Protein AF-A0A0Q4TXM5-F1 (afdb_monomer_lite)

pLDDT: mean 85.29, std 10.6, range [45.84, 94.69]

Structure (mmCIF, N/CA/C/O backbone):
data_AF-A0A0Q4TXM5-F1
#
_entry.id   AF-A0A0Q4TXM5-F1
#
loop_
_atom_site.group_PDB
_atom_site.id
_atom_site.type_symbol
_atom_site.label_atom_id
_atom_site.label_alt_id
_atom_site.label_comp_id
_atom_site.label_asym_id
_atom_site.label_entity_id
_atom_site.label_seq_id
_atom_site.pdbx_PDB_ins_code
_atom_site.Cartn_x
_atom_site.Cartn_y
_atom_site.Cartn_z
_atom_site.occupancy
_atom_site.B_iso_or_equiv
_atom_site.auth_seq_id
_atom_site.auth_comp_id
_atom_site.auth_asym_id
_atom_site.auth_atom_id
_atom_site.pdbx_PDB_model_num
ATOM 1 N N . MET A 1 1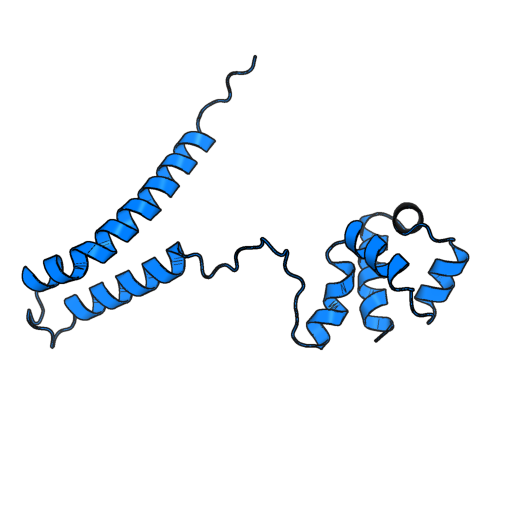 ? 21.118 -14.556 -9.119 1.00 81.19 1 MET A N 1
ATOM 2 C CA . MET A 1 1 ? 20.904 -13.120 -8.817 1.00 81.19 1 MET A CA 1
ATOM 3 C C . MET A 1 1 ? 20.440 -12.382 -10.061 1.00 81.19 1 MET A C 1
ATOM 5 O O . MET A 1 1 ? 19.311 -11.915 -10.060 1.00 81.19 1 MET A O 1
ATOM 9 N N . HIS A 1 2 ? 21.259 -12.382 -11.114 1.00 93.19 2 HIS A N 1
ATOM 10 C CA . HIS A 1 2 ? 20.973 -11.831 -12.442 1.00 93.19 2 HIS A CA 1
ATOM 11 C C . HIS A 1 2 ? 19.571 -12.158 -12.991 1.00 93.19 2 HIS A C 1
ATOM 13 O O . HIS A 1 2 ? 18.764 -11.254 -13.165 1.00 93.19 2 HIS A O 1
ATOM 19 N N . ALA A 1 3 ? 19.228 -13.445 -13.118 1.00 91.75 3 ALA A N 1
ATOM 20 C CA . ALA A 1 3 ? 17.940 -13.877 -13.674 1.00 91.75 3 ALA A 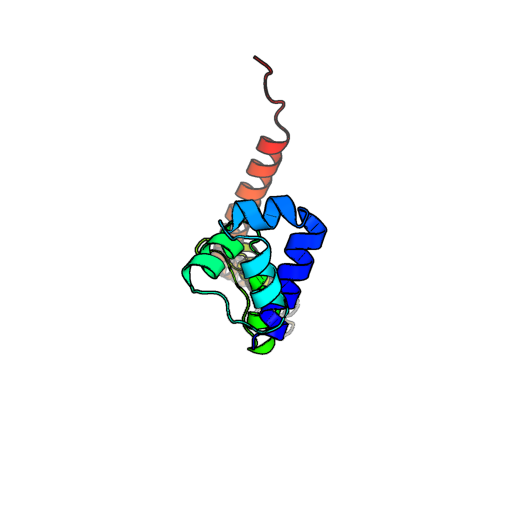CA 1
ATOM 21 C C . ALA A 1 3 ? 16.697 -13.297 -12.969 1.00 91.75 3 ALA A C 1
ATOM 23 O O . ALA A 1 3 ? 15.657 -13.144 -13.595 1.00 91.75 3 ALA A O 1
ATOM 24 N N . LYS A 1 4 ? 16.783 -12.969 -11.671 1.00 91.88 4 LYS A N 1
ATOM 25 C CA . LYS A 1 4 ? 15.665 -12.356 -10.931 1.00 91.88 4 LYS A CA 1
ATOM 26 C C . LYS A 1 4 ? 15.481 -10.888 -11.323 1.00 91.88 4 LYS A C 1
ATOM 28 O O . LYS A 1 4 ? 14.357 -10.456 -11.500 1.00 91.88 4 LYS A O 1
ATOM 33 N N . ILE A 1 5 ? 16.580 -10.161 -11.525 1.00 92.50 5 ILE A N 1
ATOM 34 C CA . ILE A 1 5 ? 16.554 -8.772 -12.009 1.00 92.50 5 ILE A CA 1
ATOM 35 C C . ILE A 1 5 ? 16.040 -8.736 -13.454 1.00 92.50 5 ILE A C 1
ATOM 37 O O . ILE A 1 5 ? 15.167 -7.941 -13.780 1.00 92.50 5 ILE A O 1
ATOM 41 N N . MET A 1 6 ? 16.504 -9.658 -14.304 1.00 94.69 6 MET A N 1
ATOM 42 C CA . MET A 1 6 ? 16.075 -9.701 -15.706 1.00 94.69 6 MET A CA 1
ATOM 43 C C . MET A 1 6 ? 14.590 -10.043 -15.887 1.00 94.69 6 MET A C 1
ATOM 45 O O . MET A 1 6 ? 14.004 -9.647 -16.887 1.00 94.69 6 MET A O 1
ATOM 49 N N . ARG A 1 7 ? 13.943 -10.722 -14.927 1.00 93.25 7 ARG A N 1
ATOM 50 C CA . ARG A 1 7 ? 12.476 -10.888 -14.939 1.00 93.25 7 ARG A CA 1
ATOM 51 C C . ARG A 1 7 ? 11.748 -9.561 -14.756 1.00 93.25 7 ARG A C 1
ATOM 53 O O . ARG A 1 7 ? 10.768 -9.317 -15.451 1.00 93.25 7 ARG A O 1
ATOM 60 N N . GLY A 1 8 ? 12.245 -8.704 -13.865 1.00 92.00 8 GLY A N 1
ATOM 61 C CA . GLY A 1 8 ? 11.736 -7.344 -13.721 1.00 92.00 8 GLY A CA 1
ATOM 62 C C . GLY A 1 8 ? 11.940 -6.522 -14.989 1.00 92.00 8 GLY A C 1
ATOM 63 O O . GLY A 1 8 ? 11.028 -5.825 -15.416 1.00 92.00 8 GLY A O 1
ATOM 64 N N . TRP A 1 9 ? 13.092 -6.675 -15.648 1.00 93.06 9 TRP A N 1
ATOM 65 C CA . TRP A 1 9 ? 13.380 -5.998 -16.918 1.00 93.06 9 TRP A CA 1
ATOM 66 C C . TRP A 1 9 ? 12.463 -6.473 -18.038 1.00 93.06 9 TRP A C 1
ATOM 68 O O . TRP A 1 9 ? 11.955 -5.653 -18.789 1.00 93.06 9 TRP A O 1
ATOM 78 N N . ALA A 1 10 ? 12.212 -7.780 -18.127 1.00 93.50 10 ALA A N 1
ATOM 79 C CA . ALA A 1 10 ? 11.269 -8.334 -19.089 1.00 93.50 10 ALA A CA 1
ATOM 80 C C . ALA A 1 10 ? 9.865 -7.749 -18.886 1.00 93.50 10 ALA A C 1
ATOM 82 O O . ALA A 1 10 ? 9.281 -7.260 -19.843 1.00 93.50 10 ALA A O 1
ATOM 83 N N . ARG A 1 11 ? 9.369 -7.680 -17.640 1.00 93.06 11 ARG A N 1
ATOM 84 C CA . ARG A 1 11 ? 8.080 -7.028 -17.346 1.00 93.06 11 ARG A CA 1
ATOM 85 C C . ARG A 1 11 ? 8.060 -5.552 -17.729 1.00 93.06 11 ARG A C 1
ATOM 87 O O . ARG A 1 11 ? 7.080 -5.099 -18.314 1.00 93.06 11 ARG A O 1
ATOM 94 N N . ALA A 1 12 ? 9.123 -4.816 -17.408 1.00 92.94 12 ALA A N 1
ATOM 95 C CA . ALA A 1 12 ? 9.239 -3.412 -17.780 1.00 92.94 12 ALA A CA 1
ATOM 96 C C . ALA A 1 12 ? 9.163 -3.260 -19.308 1.00 92.94 12 ALA A C 1
ATOM 98 O O . ALA A 1 12 ? 8.339 -2.498 -19.808 1.00 92.94 12 ALA A O 1
ATOM 99 N N . ILE A 1 13 ? 9.950 -4.053 -20.045 1.00 93.94 13 ILE A N 1
ATOM 100 C CA . ILE A 1 13 ? 9.984 -4.088 -21.515 1.00 93.94 13 ILE A CA 1
ATOM 101 C C . ILE A 1 13 ? 8.618 -4.457 -22.101 1.00 93.94 13 ILE A C 1
ATOM 103 O O . ILE A 1 13 ? 8.191 -3.810 -23.054 1.00 93.94 13 ILE A O 1
ATOM 107 N N . ASP A 1 14 ? 7.926 -5.448 -21.542 1.00 93.75 14 ASP A N 1
ATOM 108 C CA . ASP A 1 14 ? 6.593 -5.854 -21.997 1.00 93.75 14 ASP A CA 1
ATOM 109 C C . ASP A 1 14 ? 5.561 -4.736 -21.784 1.00 93.75 14 ASP A C 1
ATOM 111 O O . ASP A 1 14 ? 4.663 -4.555 -22.605 1.00 93.75 14 ASP A O 1
ATOM 115 N N . ARG A 1 15 ? 5.698 -3.955 -20.702 1.00 90.88 15 ARG A N 1
ATOM 116 C CA . ARG A 1 15 ? 4.774 -2.865 -20.359 1.00 90.88 15 ARG A CA 1
ATOM 117 C C . ARG A 1 15 ? 4.987 -1.608 -21.199 1.00 90.88 15 ARG A C 1
ATOM 119 O O . ARG A 1 15 ? 4.013 -1.020 -21.657 1.00 90.88 15 ARG A O 1
ATOM 126 N N . MET A 1 16 ? 6.232 -1.152 -21.345 1.00 92.12 16 MET A N 1
ATOM 127 C CA . MET A 1 16 ? 6.542 0.143 -21.979 1.00 92.12 16 MET A CA 1
ATOM 128 C C . MET A 1 16 ? 7.133 0.025 -23.389 1.00 92.12 16 MET A C 1
ATOM 130 O O . MET A 1 16 ? 7.202 1.014 -24.113 1.00 92.12 16 MET A O 1
ATOM 134 N N . GLY A 1 17 ? 7.534 -1.176 -23.800 1.00 92.69 17 GLY A N 1
ATOM 135 C CA . GLY A 1 17 ? 8.244 -1.431 -25.047 1.00 92.69 17 GLY A CA 1
ATOM 136 C C . GLY A 1 17 ? 9.764 -1.324 -24.894 1.00 92.69 17 GLY A C 1
ATOM 137 O O . GLY A 1 17 ? 10.290 -0.482 -24.166 1.00 92.69 17 GLY A O 1
ATOM 138 N N . LYS A 1 18 ? 10.498 -2.170 -25.632 1.00 91.44 18 LYS A N 1
ATOM 139 C CA . LYS A 1 18 ? 11.969 -2.271 -25.541 1.00 91.44 18 LYS A CA 1
ATOM 140 C C . LYS A 1 18 ? 12.686 -0.951 -25.843 1.00 91.44 18 LYS A C 1
ATOM 142 O O . LYS A 1 18 ? 13.660 -0.640 -25.169 1.00 91.44 18 LYS A O 1
ATOM 147 N N . GLY A 1 19 ? 12.215 -0.191 -26.836 1.00 92.06 19 GLY A N 1
ATOM 148 C CA . GLY A 1 19 ? 12.791 1.111 -27.199 1.00 92.06 19 GLY A CA 1
ATOM 149 C C . GLY A 1 19 ? 12.636 2.148 -26.086 1.00 92.06 19 GLY A C 1
ATOM 150 O O . GLY A 1 19 ? 13.622 2.716 -25.642 1.00 92.06 19 GLY A O 1
ATOM 151 N N . ALA A 1 20 ? 11.423 2.301 -25.551 1.00 91.88 20 ALA A N 1
ATOM 152 C CA . ALA A 1 20 ? 11.170 3.240 -24.461 1.00 91.88 20 ALA A CA 1
ATOM 153 C C . ALA A 1 20 ? 11.931 2.865 -23.179 1.00 91.88 20 ALA A C 1
ATOM 155 O O . ALA A 1 20 ? 12.441 3.744 -22.491 1.00 91.88 20 ALA A O 1
ATOM 156 N N . PHE A 1 21 ? 12.057 1.568 -22.874 1.00 93.31 21 PHE A N 1
ATOM 157 C CA . PHE A 1 21 ? 12.855 1.121 -21.732 1.00 93.31 21 PHE A CA 1
ATOM 158 C C . PHE A 1 21 ? 14.347 1.415 -21.924 1.00 93.31 21 PHE A C 1
ATOM 160 O O . PHE A 1 21 ? 14.985 1.878 -20.986 1.00 93.31 21 PHE A O 1
ATOM 167 N N . LEU A 1 22 ? 14.894 1.189 -23.128 1.00 94.12 22 LEU A N 1
ATOM 168 C CA . LEU A 1 22 ? 16.279 1.533 -23.482 1.00 94.12 22 LEU A CA 1
ATOM 169 C C . LEU A 1 22 ? 16.579 3.014 -23.260 1.00 94.12 22 LEU A C 1
ATOM 171 O O . LEU A 1 22 ? 17.590 3.343 -22.636 1.00 94.12 22 LEU A O 1
ATOM 175 N N . ASP A 1 23 ? 15.685 3.870 -23.750 1.00 93.25 23 ASP A N 1
ATOM 176 C CA . ASP A 1 23 ? 15.803 5.318 -23.614 1.00 93.25 23 ASP A CA 1
ATOM 177 C C . ASP A 1 23 ? 15.730 5.727 -22.137 1.00 93.25 23 ASP A C 1
ATOM 179 O O . ASP A 1 23 ? 16.557 6.507 -21.670 1.00 93.25 23 ASP A O 1
ATOM 183 N N . ALA A 1 24 ? 14.809 5.134 -21.369 1.00 91.50 24 ALA A N 1
ATOM 184 C CA . ALA A 1 24 ? 14.624 5.439 -19.951 1.00 91.50 24 ALA A CA 1
ATOM 185 C C . ALA A 1 24 ? 15.827 5.054 -19.072 1.00 91.50 24 ALA A C 1
ATOM 187 O O . ALA A 1 24 ? 16.111 5.727 -18.083 1.00 91.50 24 ALA A O 1
ATOM 188 N N . ILE A 1 25 ? 16.548 3.983 -19.418 1.00 93.50 25 ILE A N 1
ATOM 189 C CA . ILE A 1 25 ? 17.749 3.553 -18.683 1.00 93.50 25 ILE A CA 1
ATOM 190 C C . ILE A 1 25 ? 19.054 4.120 -19.266 1.00 93.50 25 ILE A C 1
ATOM 192 O O . ILE A 1 25 ? 20.135 3.781 -18.771 1.00 93.50 25 ILE A O 1
ATOM 196 N N . GLU A 1 26 ? 18.958 4.963 -20.301 1.00 92.44 26 GLU A N 1
ATOM 197 C CA . GLU A 1 26 ? 20.078 5.573 -21.033 1.00 92.44 26 GLU A CA 1
ATOM 198 C C . GLU A 1 26 ? 21.116 4.533 -21.497 1.00 92.44 26 GLU A C 1
ATOM 200 O O . GLU A 1 26 ? 22.327 4.684 -21.313 1.00 92.44 26 GLU A O 1
ATOM 205 N N . CYS A 1 27 ? 20.642 3.424 -22.073 1.00 90.62 27 CYS A N 1
ATOM 206 C CA . CYS A 1 27 ? 21.481 2.292 -22.469 1.00 90.62 27 CYS A CA 1
ATOM 207 C C . CYS A 1 27 ? 21.374 2.019 -23.972 1.00 90.62 27 CYS A C 1
ATOM 209 O O . CYS A 1 27 ? 20.319 2.170 -24.581 1.00 90.62 27 CYS A O 1
ATOM 211 N N . SER A 1 28 ? 22.468 1.565 -24.587 1.00 90.38 28 SER A N 1
ATOM 212 C CA . SER A 1 28 ? 22.431 1.125 -25.983 1.00 90.38 28 SER A CA 1
ATOM 213 C C . SER A 1 28 ? 21.753 -0.241 -26.111 1.00 90.38 28 SER A C 1
ATOM 215 O O . SER A 1 28 ? 21.840 -1.082 -25.212 1.00 90.38 28 SER A O 1
ATOM 217 N N . THR A 1 29 ? 21.143 -0.522 -27.267 1.00 91.00 29 THR A N 1
ATOM 218 C CA . THR A 1 29 ? 20.507 -1.825 -27.540 1.00 91.00 29 THR A CA 1
ATOM 219 C C . THR A 1 29 ? 21.466 -2.992 -27.302 1.00 91.00 29 THR A C 1
ATOM 221 O O . THR A 1 29 ? 21.094 -3.982 -26.679 1.00 91.00 29 THR A O 1
ATOM 224 N N . GLN A 1 30 ? 22.729 -2.848 -27.716 1.00 91.81 30 GLN A N 1
ATOM 225 C CA . GLN A 1 30 ? 23.751 -3.878 -27.526 1.00 91.81 30 GLN A CA 1
ATOM 226 C C . GLN A 1 30 ? 24.090 -4.106 -26.045 1.00 91.81 30 GLN A C 1
ATOM 228 O O . GLN A 1 30 ? 24.335 -5.240 -25.632 1.00 91.81 30 GLN A O 1
ATOM 233 N N . ALA A 1 31 ? 24.139 -3.041 -25.244 1.00 89.12 31 ALA A N 1
ATOM 234 C CA . ALA A 1 31 ? 24.415 -3.148 -23.819 1.00 89.12 31 ALA A CA 1
ATOM 235 C C . ALA A 1 31 ? 23.233 -3.780 -23.064 1.00 89.12 31 ALA A C 1
ATOM 237 O O . ALA A 1 31 ? 23.465 -4.667 -22.240 1.00 89.12 31 ALA A O 1
ATOM 238 N N . LEU A 1 32 ? 21.990 -3.439 -23.422 1.00 89.88 32 LEU A N 1
ATOM 239 C CA . LEU A 1 32 ? 20.801 -4.113 -22.896 1.00 89.88 32 LEU A CA 1
ATOM 240 C C . LEU A 1 32 ? 20.783 -5.599 -23.265 1.00 89.88 32 LEU A C 1
ATOM 242 O O . LEU A 1 32 ? 20.554 -6.436 -22.399 1.00 89.88 32 LEU A O 1
ATOM 246 N N . ASP A 1 33 ? 21.074 -5.958 -24.516 1.00 91.75 33 ASP A N 1
ATOM 247 C CA . ASP A 1 33 ? 21.092 -7.365 -24.936 1.00 91.75 33 ASP A CA 1
ATOM 248 C C . ASP A 1 33 ? 22.175 -8.166 -24.197 1.00 91.75 33 ASP A C 1
ATOM 250 O O . ASP A 1 33 ? 21.932 -9.290 -23.755 1.00 91.75 33 ASP A O 1
ATOM 254 N N . LYS A 1 34 ? 23.355 -7.571 -23.968 1.00 92.12 34 LYS A N 1
ATOM 255 C CA . LYS A 1 34 ? 24.400 -8.169 -23.117 1.00 92.12 34 LYS A CA 1
ATOM 256 C C . LYS A 1 34 ? 23.940 -8.341 -21.673 1.00 92.12 34 LYS A C 1
ATOM 258 O O . LYS A 1 34 ? 24.290 -9.340 -21.038 1.00 92.12 34 LYS A O 1
ATOM 263 N N . GLN A 1 35 ? 23.191 -7.376 -21.144 1.00 91.44 35 GLN A N 1
ATOM 264 C CA . GLN A 1 35 ? 22.626 -7.455 -19.803 1.00 91.44 35 GLN A CA 1
ATOM 265 C C . GLN A 1 35 ? 21.573 -8.558 -19.727 1.00 91.44 35 GLN A C 1
ATOM 267 O O . GLN A 1 35 ? 21.692 -9.418 -18.867 1.00 91.44 35 GLN A O 1
ATOM 272 N N . LEU A 1 36 ? 20.646 -8.651 -20.678 1.00 89.50 36 LEU A N 1
ATOM 273 C CA . LEU A 1 36 ? 19.665 -9.741 -20.749 1.00 89.50 36 LEU A CA 1
ATOM 274 C C . LEU A 1 36 ? 20.332 -11.122 -20.874 1.00 89.50 36 LEU A C 1
ATOM 276 O O . LEU A 1 36 ? 19.872 -12.083 -20.259 1.00 89.50 36 LEU A O 1
ATOM 280 N N . ALA A 1 37 ? 21.449 -11.216 -21.601 1.00 90.88 37 ALA A N 1
ATOM 281 C CA . ALA A 1 37 ? 22.173 -12.467 -21.824 1.00 90.88 37 ALA A CA 1
ATOM 282 C C . ALA A 1 37 ? 23.012 -12.953 -20.626 1.00 90.88 37 ALA A C 1
ATOM 284 O O . ALA A 1 37 ? 23.376 -14.127 -20.583 1.00 90.88 37 ALA A O 1
ATOM 285 N N . GLY A 1 38 ? 23.338 -12.093 -19.654 1.00 88.31 38 GLY A N 1
ATOM 286 C CA . GLY A 1 38 ? 24.115 -12.520 -18.480 1.00 88.31 38 GLY A CA 1
ATOM 287 C C . GLY A 1 38 ? 24.970 -11.451 -17.804 1.00 88.31 38 GLY A C 1
ATOM 288 O O . GLY A 1 38 ? 25.488 -11.695 -16.714 1.00 88.31 38 GLY A O 1
ATOM 289 N N . SER A 1 39 ? 25.134 -10.272 -18.412 1.00 91.44 39 SER A N 1
ATOM 290 C CA . SER A 1 39 ? 25.915 -9.189 -17.800 1.00 91.44 39 SER A CA 1
ATOM 291 C C . SER A 1 39 ? 25.110 -8.510 -16.692 1.00 91.44 39 SER A C 1
ATOM 293 O O . SER A 1 39 ? 23.923 -8.232 -16.851 1.00 91.44 39 SER A O 1
ATOM 295 N N . MET A 1 40 ? 25.745 -8.221 -15.556 1.00 92.38 40 MET A N 1
ATOM 296 C CA . MET A 1 40 ? 25.087 -7.464 -14.491 1.00 92.38 40 MET A CA 1
ATOM 297 C C . MET A 1 40 ? 25.000 -5.978 -14.871 1.00 92.38 40 MET A C 1
ATOM 299 O O . MET A 1 40 ? 25.999 -5.422 -15.333 1.00 92.38 40 MET A O 1
ATOM 303 N N . PRO A 1 41 ? 23.845 -5.320 -14.674 1.00 91.31 41 PRO A N 1
ATOM 304 C CA . PRO A 1 41 ? 23.756 -3.871 -14.805 1.00 91.31 41 PRO A CA 1
ATOM 305 C C . PRO A 1 41 ? 24.579 -3.162 -13.726 1.00 91.31 41 PRO A C 1
ATOM 307 O O . PRO A 1 41 ? 24.781 -3.701 -12.633 1.00 91.31 41 PRO A O 1
ATOM 310 N N . SER A 1 42 ? 25.041 -1.947 -14.030 1.00 92.06 42 SER A N 1
ATOM 311 C CA . SER A 1 42 ? 25.640 -1.070 -13.023 1.00 92.06 42 SER A CA 1
ATOM 312 C C . SER A 1 42 ? 24.567 -0.575 -12.047 1.00 92.06 42 SER A C 1
ATOM 314 O O . SER A 1 42 ? 23.369 -0.647 -12.330 1.00 92.06 42 SER A O 1
ATOM 316 N N . LEU A 1 43 ? 24.993 -0.051 -10.895 1.00 91.44 43 LEU A N 1
ATOM 317 C CA . LEU A 1 43 ? 24.071 0.572 -9.940 1.00 91.44 43 LEU A CA 1
ATOM 318 C C . LEU A 1 43 ? 23.326 1.761 -10.558 1.00 91.44 43 LEU A C 1
ATOM 320 O O . LEU A 1 43 ? 22.134 1.900 -10.335 1.00 91.44 43 LEU A O 1
ATOM 324 N N . GLU A 1 44 ? 24.002 2.553 -11.390 1.00 93.62 44 GLU A N 1
ATOM 325 C CA . GLU A 1 44 ? 23.405 3.686 -12.106 1.00 93.62 44 GLU A CA 1
ATOM 326 C C . GLU A 1 44 ? 22.301 3.235 -13.077 1.00 93.62 44 GLU A C 1
ATOM 328 O O . GLU A 1 44 ? 21.209 3.795 -13.087 1.00 93.62 44 GLU A O 1
ATOM 333 N N . THR A 1 45 ? 22.530 2.160 -13.843 1.00 93.69 45 THR A N 1
ATOM 334 C CA . THR A 1 45 ? 21.490 1.589 -14.717 1.00 93.69 45 THR A CA 1
ATOM 335 C C . THR A 1 45 ? 20.317 1.028 -13.911 1.00 93.69 45 THR A C 1
ATOM 337 O O . THR A 1 45 ? 19.174 1.124 -14.349 1.00 93.69 45 THR A O 1
ATOM 340 N N . LEU A 1 46 ? 20.577 0.434 -12.742 1.00 93.12 46 LEU A N 1
ATOM 341 C CA . LEU A 1 46 ? 19.521 -0.066 -11.860 1.00 93.12 46 LEU A CA 1
ATOM 342 C C . LEU A 1 46 ? 18.680 1.062 -11.260 1.00 93.12 46 LEU A C 1
ATOM 344 O O . LEU A 1 46 ? 17.467 0.905 -11.183 1.00 93.12 46 LEU A O 1
ATOM 348 N N . ASP A 1 47 ? 19.305 2.169 -10.866 1.00 93.56 47 ASP A N 1
ATOM 349 C CA . ASP A 1 47 ? 18.621 3.349 -10.330 1.00 93.56 47 ASP A CA 1
ATOM 350 C C . ASP A 1 47 ? 17.675 3.961 -11.373 1.00 93.56 47 ASP A C 1
ATOM 352 O O . ASP A 1 47 ? 16.480 4.116 -11.124 1.00 93.56 47 ASP A O 1
ATOM 356 N N . ARG A 1 48 ? 18.161 4.157 -12.607 1.00 94.62 48 ARG A N 1
ATOM 357 C CA . ARG A 1 48 ? 17.315 4.601 -13.729 1.00 94.62 48 ARG A CA 1
ATOM 358 C C . ARG A 1 48 ? 16.187 3.619 -14.040 1.00 94.62 48 ARG A C 1
ATOM 360 O O . ARG A 1 48 ? 15.050 4.027 -14.262 1.00 94.62 48 ARG A O 1
ATOM 367 N N . ALA A 1 49 ? 16.481 2.318 -14.034 1.00 92.75 49 ALA A N 1
ATOM 368 C CA . ALA A 1 49 ? 15.464 1.293 -14.254 1.00 92.75 49 ALA A CA 1
ATOM 369 C C . ALA A 1 49 ? 14.384 1.321 -13.165 1.00 92.75 49 ALA A C 1
ATOM 371 O O . ALA A 1 49 ? 13.214 1.119 -13.478 1.00 92.75 49 ALA A O 1
ATOM 372 N N . LEU A 1 50 ? 14.762 1.592 -11.912 1.00 92.81 50 LEU A N 1
ATOM 373 C CA . LEU A 1 50 ? 13.832 1.715 -10.795 1.00 92.81 50 LEU A CA 1
ATOM 374 C C . LEU A 1 50 ? 12.952 2.965 -10.918 1.00 92.81 50 LEU A C 1
ATOM 376 O O . LEU A 1 50 ? 11.756 2.894 -10.650 1.00 92.81 50 LEU A O 1
ATOM 380 N N . ALA A 1 51 ? 13.521 4.081 -11.379 1.00 91.56 51 ALA A N 1
ATOM 381 C CA . ALA A 1 51 ? 12.765 5.299 -11.664 1.00 91.56 51 ALA A CA 1
ATOM 382 C C . ALA A 1 51 ? 11.743 5.103 -12.804 1.00 91.56 51 ALA A C 1
ATOM 384 O O . ALA A 1 51 ? 10.642 5.649 -12.750 1.00 91.56 51 ALA A O 1
ATOM 385 N N . ALA A 1 52 ? 12.083 4.305 -13.822 1.00 92.00 52 ALA A N 1
ATOM 386 C CA . ALA A 1 52 ? 11.198 4.003 -14.951 1.00 92.00 52 ALA A CA 1
ATOM 387 C C . ALA A 1 52 ? 10.134 2.931 -14.629 1.00 92.00 52 ALA A C 1
ATOM 389 O O . ALA A 1 52 ? 8.995 2.992 -15.103 1.00 92.00 52 ALA A O 1
ATOM 390 N N . GLU A 1 53 ? 10.499 1.923 -13.837 1.00 91.38 53 GLU A N 1
ATOM 391 C CA . GLU A 1 53 ? 9.637 0.832 -13.390 1.00 91.38 53 GLU A CA 1
ATOM 392 C C . GLU A 1 53 ? 9.897 0.539 -11.900 1.00 91.38 53 GLU A C 1
ATOM 394 O O . GLU A 1 53 ? 10.836 -0.192 -11.565 1.00 91.38 53 GLU A O 1
ATOM 399 N N . PRO A 1 54 ? 9.026 1.022 -10.993 1.00 89.25 54 PRO A N 1
ATOM 400 C CA . PRO A 1 54 ? 9.195 0.816 -9.552 1.00 89.25 54 PRO A CA 1
ATOM 401 C C . PRO A 1 54 ? 9.253 -0.662 -9.134 1.00 89.25 54 PRO A C 1
ATOM 403 O O . PRO A 1 54 ? 9.877 -1.008 -8.134 1.00 89.25 54 PRO A O 1
ATOM 406 N N . THR A 1 55 ? 8.645 -1.556 -9.923 1.00 90.31 55 THR A N 1
ATOM 407 C CA . THR A 1 55 ? 8.549 -3.001 -9.631 1.00 90.31 55 THR A CA 1
ATOM 408 C C . THR A 1 55 ? 9.709 -3.835 -10.198 1.00 90.31 55 THR A C 1
ATOM 410 O O . THR A 1 55 ? 9.714 -5.073 -10.123 1.00 90.31 55 THR A O 1
ATOM 413 N N . VAL A 1 56 ? 10.726 -3.190 -10.787 1.00 92.00 56 VAL A N 1
ATOM 414 C CA . VAL A 1 56 ? 11.807 -3.870 -11.523 1.00 92.00 56 VAL A CA 1
ATOM 415 C C . VAL A 1 56 ? 12.680 -4.764 -10.626 1.00 92.00 56 VAL A C 1
ATOM 417 O O . VAL A 1 56 ? 13.313 -5.709 -11.103 1.00 92.00 56 VAL A O 1
ATOM 420 N N . LEU A 1 57 ? 12.702 -4.506 -9.314 1.00 93.69 57 LEU A N 1
ATOM 421 C CA . LEU A 1 57 ? 13.479 -5.271 -8.332 1.00 93.69 57 LEU A CA 1
ATOM 422 C C . LEU A 1 57 ? 12.647 -6.264 -7.507 1.00 93.69 57 LEU A C 1
ATOM 424 O O . LEU A 1 57 ? 13.224 -6.985 -6.685 1.00 93.69 57 LEU A O 1
ATOM 428 N N . ASP A 1 58 ? 11.338 -6.369 -7.741 1.00 92.75 58 ASP A N 1
ATOM 429 C CA . ASP A 1 58 ? 10.430 -7.137 -6.880 1.00 92.75 58 ASP A CA 1
ATOM 430 C C . ASP A 1 58 ? 10.813 -8.614 -6.766 1.00 92.75 58 ASP A C 1
ATOM 432 O O . ASP A 1 58 ? 10.915 -9.132 -5.659 1.00 92.75 58 ASP A O 1
ATOM 436 N N . ASP A 1 59 ? 11.137 -9.302 -7.868 1.00 92.12 59 ASP A N 1
ATOM 437 C CA . ASP A 1 59 ? 11.552 -10.716 -7.810 1.00 92.12 59 ASP A CA 1
ATOM 438 C C . ASP A 1 59 ? 12.860 -10.915 -7.038 1.00 92.12 59 ASP A C 1
ATOM 440 O O . ASP A 1 59 ? 13.100 -11.953 -6.407 1.00 92.12 59 ASP A O 1
ATOM 444 N N . TRP A 1 60 ? 13.763 -9.938 -7.140 1.00 93.44 60 TRP A N 1
ATOM 445 C CA . TRP A 1 60 ? 15.054 -9.985 -6.472 1.00 93.44 60 TRP A CA 1
ATOM 446 C C . TRP A 1 60 ? 14.895 -9.771 -4.963 1.00 93.44 60 TRP A C 1
ATOM 448 O O . TRP A 1 60 ? 15.558 -10.469 -4.185 1.00 93.44 60 TRP A O 1
ATOM 458 N N . LEU A 1 61 ? 14.004 -8.864 -4.558 1.00 92.94 61 LEU A N 1
ATOM 459 C CA . LEU A 1 61 ? 13.650 -8.599 -3.163 1.00 92.94 61 LEU A CA 1
ATOM 460 C C . LEU A 1 61 ? 12.823 -9.740 -2.561 1.00 92.94 61 LEU A C 1
ATOM 462 O O . LEU A 1 61 ? 13.177 -10.249 -1.494 1.00 92.94 61 LEU A O 1
ATOM 466 N N . ALA A 1 62 ? 11.805 -10.221 -3.274 1.00 90.94 62 ALA A N 1
ATOM 467 C CA . ALA A 1 62 ? 10.922 -11.300 -2.838 1.00 90.94 62 ALA A CA 1
ATOM 468 C C . ALA A 1 62 ? 11.703 -12.582 -2.542 1.00 90.94 62 ALA A C 1
ATOM 470 O O . ALA A 1 62 ? 11.488 -13.235 -1.523 1.00 90.94 62 ALA A O 1
ATOM 471 N N . ALA A 1 63 ? 12.710 -12.901 -3.359 1.00 92.00 63 ALA A N 1
ATOM 472 C CA . ALA A 1 63 ? 13.557 -14.061 -3.108 1.00 92.00 63 ALA A CA 1
ATOM 473 C C . ALA A 1 63 ? 14.476 -13.941 -1.877 1.00 92.00 63 ALA A C 1
ATOM 475 O O . ALA A 1 63 ? 15.209 -14.883 -1.573 1.00 92.00 63 ALA A O 1
ATOM 476 N N . ARG A 1 64 ? 14.480 -12.786 -1.210 1.00 91.06 64 ARG A N 1
ATOM 477 C CA . ARG A 1 64 ? 15.138 -12.529 0.077 1.00 91.06 64 ARG A CA 1
ATOM 478 C C . ARG A 1 64 ? 14.128 -12.251 1.195 1.00 91.06 64 ARG A C 1
ATOM 480 O O . ARG A 1 64 ? 14.531 -11.816 2.270 1.00 91.06 64 ARG A O 1
ATOM 487 N N . GLY A 1 65 ? 12.833 -12.450 0.940 1.00 86.50 65 GLY A N 1
ATOM 488 C CA . GLY A 1 65 ? 11.765 -12.101 1.877 1.00 86.50 65 GLY A CA 1
ATOM 489 C C . GLY A 1 65 ? 11.675 -10.597 2.150 1.00 86.50 65 GLY A C 1
ATOM 490 O O . GLY A 1 65 ? 11.341 -10.194 3.261 1.00 86.50 65 GLY A O 1
ATOM 491 N N . LYS A 1 66 ? 12.044 -9.760 1.175 1.00 90.44 66 LYS A N 1
ATOM 492 C CA . LYS A 1 66 ? 11.959 -8.296 1.249 1.00 90.44 66 LYS A CA 1
ATOM 493 C C . LYS A 1 66 ? 10.962 -7.784 0.207 1.00 90.44 66 LYS A C 1
ATOM 495 O O . LYS A 1 66 ? 10.693 -8.468 -0.775 1.00 90.44 66 LYS A O 1
ATOM 500 N N . ARG A 1 67 ? 10.456 -6.569 0.409 1.00 86.25 67 ARG A N 1
ATOM 501 C CA . ARG A 1 67 ? 9.674 -5.804 -0.573 1.00 86.25 67 ARG A CA 1
ATOM 502 C C . ARG A 1 67 ? 10.176 -4.364 -0.603 1.00 86.25 67 ARG A C 1
ATOM 504 O O . ARG A 1 67 ? 10.645 -3.887 0.431 1.00 86.25 67 ARG A O 1
ATOM 511 N N . LEU A 1 68 ? 10.106 -3.715 -1.762 1.00 84.56 68 LEU A N 1
ATOM 512 C CA . LEU A 1 68 ? 10.358 -2.281 -1.861 1.00 84.56 68 LEU A CA 1
ATOM 513 C C . LEU A 1 68 ? 9.100 -1.549 -1.396 1.00 84.56 68 LEU A C 1
ATOM 515 O O . LEU A 1 68 ? 7.987 -1.982 -1.689 1.00 84.56 68 LEU A O 1
ATOM 519 N N . VAL A 1 69 ? 9.284 -0.502 -0.606 1.00 80.81 69 VAL A N 1
ATOM 520 C CA . VAL A 1 69 ? 8.213 0.312 -0.029 1.00 80.81 69 VAL A CA 1
ATOM 521 C C . VAL A 1 69 ? 8.735 1.739 -0.047 1.00 80.81 69 VAL A C 1
ATOM 523 O O . VAL A 1 69 ? 9.889 1.950 0.339 1.00 80.81 69 VAL A O 1
ATOM 526 N N . ASP A 1 70 ? 7.928 2.686 -0.522 1.00 78.00 70 ASP A N 1
ATOM 527 C CA . ASP A 1 70 ? 8.312 4.097 -0.498 1.00 78.00 70 ASP A CA 1
ATOM 528 C C . ASP A 1 70 ? 8.588 4.534 0.942 1.00 78.00 70 ASP A C 1
ATOM 530 O O . ASP A 1 70 ? 7.986 4.026 1.888 1.00 78.00 70 ASP A O 1
ATOM 534 N N . GLN A 1 71 ? 9.501 5.484 1.125 1.00 72.38 71 GLN A N 1
ATOM 535 C CA . GLN A 1 71 ? 9.849 5.974 2.460 1.00 72.38 71 GLN A CA 1
ATOM 536 C C . GLN A 1 71 ? 8.621 6.498 3.222 1.00 72.38 71 GLN A C 1
ATOM 538 O O . GLN A 1 71 ? 8.509 6.285 4.428 1.00 72.38 71 GLN A O 1
ATOM 543 N N . ASP A 1 72 ? 7.692 7.115 2.492 1.00 65.75 72 ASP A N 1
ATOM 544 C CA . ASP A 1 72 ? 6.443 7.657 3.023 1.00 65.75 72 ASP A CA 1
ATOM 545 C C . ASP A 1 72 ? 5.253 6.705 2.836 1.00 65.75 72 ASP A C 1
ATOM 547 O O . ASP A 1 72 ? 4.117 7.072 3.139 1.00 65.75 72 ASP A O 1
ATOM 551 N N . ALA A 1 73 ? 5.476 5.482 2.340 1.00 63.84 73 ALA A N 1
ATOM 552 C CA . ALA A 1 73 ? 4.413 4.490 2.292 1.00 63.84 73 ALA A CA 1
ATOM 553 C C . ALA A 1 73 ? 4.098 4.040 3.723 1.00 63.84 73 ALA A C 1
ATOM 555 O O . ALA A 1 73 ? 4.766 3.190 4.319 1.00 63.84 73 ALA A O 1
ATOM 556 N N . THR A 1 74 ? 3.049 4.641 4.278 1.00 53.38 74 THR A N 1
ATOM 557 C CA . THR A 1 74 ? 2.422 4.233 5.530 1.00 53.38 74 THR A CA 1
ATOM 558 C C . THR A 1 74 ? 2.020 2.769 5.419 1.00 53.38 74 THR A C 1
ATOM 560 O O . THR A 1 74 ? 1.191 2.391 4.596 1.00 53.38 74 THR A O 1
ATOM 563 N N . CYS A 1 75 ? 2.661 1.918 6.218 1.00 55.72 75 CYS A N 1
ATOM 564 C CA . CYS A 1 75 ? 2.310 0.512 6.313 1.00 55.72 75 CYS A CA 1
ATOM 565 C C . CYS A 1 75 ? 0.910 0.406 6.926 1.00 55.72 75 CYS A C 1
ATOM 567 O O . CYS A 1 75 ? 0.727 0.825 8.064 1.00 55.72 75 CYS A O 1
ATOM 569 N N . ASP A 1 76 ? -0.041 -0.184 6.200 1.00 46.59 76 ASP A N 1
ATOM 570 C CA . ASP A 1 76 ? -1.412 -0.466 6.646 1.00 46.59 76 ASP A CA 1
ATOM 571 C C . ASP A 1 76 ? -1.472 -1.519 7.775 1.00 46.59 76 ASP A C 1
ATOM 573 O O . ASP A 1 76 ? -2.106 -2.567 7.668 1.00 46.59 76 ASP A O 1
ATOM 577 N N . VAL A 1 77 ? -0.843 -1.245 8.911 1.00 51.16 77 VAL A N 1
ATOM 578 C CA . VAL A 1 77 ? -1.640 -1.284 10.131 1.00 51.16 77 VAL A CA 1
ATOM 579 C C . VAL A 1 77 ? -2.059 0.163 10.314 1.00 51.16 77 VAL A C 1
ATOM 581 O O . VAL A 1 77 ? -1.432 0.890 11.075 1.00 51.16 77 VAL A O 1
ATOM 584 N N . ASP A 1 78 ? -3.029 0.602 9.503 1.00 63.50 78 ASP A N 1
ATOM 585 C CA . ASP A 1 78 ? -3.622 1.934 9.611 1.00 63.50 78 ASP A CA 1
ATOM 586 C C . ASP A 1 78 ? -3.855 2.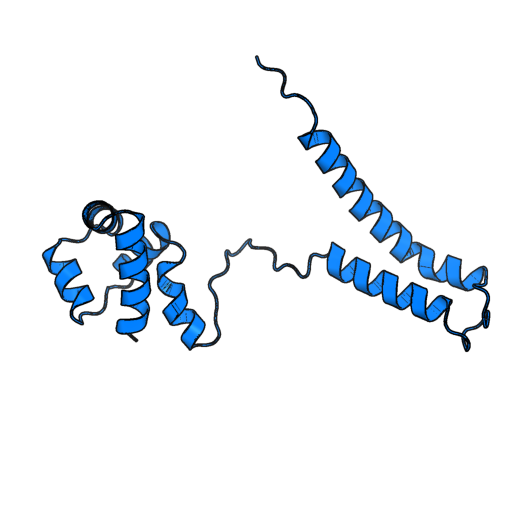200 11.105 1.00 63.50 78 ASP A C 1
ATOM 588 O O . ASP A 1 78 ? -4.356 1.316 11.813 1.00 63.50 78 ASP A O 1
ATOM 592 N N . ASP A 1 79 ? -3.451 3.365 11.614 1.00 65.31 79 ASP A N 1
ATOM 593 C CA . ASP A 1 79 ? -3.711 3.748 13.005 1.00 65.31 79 ASP A CA 1
ATOM 594 C C . ASP A 1 79 ? -5.196 3.534 13.342 1.00 65.31 79 ASP A C 1
ATOM 596 O O . ASP A 1 79 ? -5.543 3.148 14.461 1.00 65.31 79 ASP A O 1
ATOM 600 N N . MET A 1 80 ? -6.073 3.681 12.340 1.00 74.00 80 MET A N 1
ATOM 601 C CA . MET A 1 80 ? -7.481 3.314 12.413 1.00 74.00 80 MET A CA 1
ATOM 602 C C . MET A 1 80 ? -7.710 1.811 12.628 1.00 74.00 80 MET A C 1
ATOM 604 O O . MET A 1 80 ? -8.505 1.444 13.488 1.00 74.00 80 MET A O 1
ATOM 608 N N . GLY A 1 81 ? -7.021 0.930 11.903 1.00 78.50 81 GLY A N 1
ATOM 609 C CA . GLY A 1 81 ? -7.111 -0.523 12.069 1.00 78.50 81 GLY A CA 1
ATOM 610 C C . GLY A 1 81 ? -6.633 -0.995 13.446 1.00 78.50 81 GLY A C 1
ATOM 611 O O . GLY A 1 81 ? -7.309 -1.800 14.093 1.00 78.50 81 GLY A O 1
ATOM 612 N N . LEU A 1 82 ? -5.520 -0.449 13.945 1.00 80.44 82 LEU A N 1
ATOM 613 C CA . LEU A 1 82 ? -5.043 -0.734 15.304 1.00 80.44 82 LEU A CA 1
ATOM 614 C C . LEU A 1 82 ? -6.025 -0.220 16.365 1.00 80.44 82 LEU A C 1
ATOM 616 O O . LEU A 1 82 ? -6.305 -0.914 17.346 1.00 80.44 82 LEU A O 1
ATOM 620 N N . LEU A 1 83 ? -6.566 0.983 16.170 1.00 85.56 83 LEU A N 1
ATOM 621 C CA . LEU A 1 83 ? -7.569 1.565 17.056 1.00 85.56 83 LEU A CA 1
ATOM 622 C C . LEU A 1 83 ? -8.860 0.739 17.070 1.00 85.56 83 LEU A C 1
ATOM 624 O O . LEU A 1 83 ? -9.374 0.439 18.145 1.00 85.56 83 LEU A O 1
ATOM 628 N N . MET A 1 84 ? -9.346 0.303 15.906 1.00 85.56 84 MET A N 1
ATOM 629 C CA . MET A 1 84 ? -10.510 -0.578 15.790 1.00 85.56 84 MET A CA 1
ATOM 630 C C . MET A 1 84 ? -10.288 -1.905 16.518 1.00 85.56 84 MET A C 1
ATOM 632 O O . MET A 1 84 ? -11.166 -2.340 17.261 1.00 85.56 84 MET A O 1
ATOM 636 N N . ALA A 1 85 ? -9.113 -2.524 16.371 1.00 85.44 85 ALA A N 1
ATOM 637 C CA . ALA A 1 85 ? -8.783 -3.754 17.088 1.00 85.44 85 ALA A CA 1
ATOM 638 C C . ALA A 1 85 ? -8.827 -3.558 18.614 1.00 85.44 85 ALA A C 1
ATOM 640 O O . ALA A 1 85 ? -9.408 -4.376 19.324 1.00 85.44 85 ALA A O 1
ATOM 641 N N . ARG A 1 86 ? -8.278 -2.448 19.125 1.00 86.56 86 ARG A N 1
ATOM 642 C CA . ARG A 1 86 ? -8.316 -2.123 20.561 1.00 86.56 86 ARG A CA 1
ATOM 643 C C . ARG A 1 86 ? -9.736 -1.865 21.071 1.00 86.56 86 ARG A C 1
ATOM 645 O O . ARG A 1 86 ? -10.068 -2.312 22.164 1.00 86.56 86 ARG A O 1
ATOM 652 N N . VAL A 1 87 ? -10.575 -1.184 20.286 1.00 90.94 87 VAL A N 1
ATOM 653 C CA . VAL A 1 87 ? -11.991 -0.967 20.631 1.00 90.94 87 VAL A CA 1
ATOM 654 C C . VAL A 1 87 ? -12.744 -2.294 20.707 1.00 90.94 87 VAL A C 1
ATOM 656 O O . VAL A 1 87 ? -13.494 -2.506 21.654 1.00 90.94 87 VAL A O 1
ATOM 659 N N . LEU A 1 88 ? -12.523 -3.203 19.752 1.00 89.31 88 LEU A N 1
ATOM 660 C CA . LEU A 1 88 ? -13.170 -4.518 19.751 1.00 89.31 88 LEU A CA 1
ATOM 661 C C . LEU A 1 88 ? -12.801 -5.343 20.987 1.00 89.31 88 LEU A C 1
ATOM 663 O O . LEU A 1 88 ? -13.691 -5.916 21.610 1.00 89.31 88 LEU A O 1
ATOM 667 N N . VAL A 1 89 ? -11.520 -5.365 21.367 1.00 87.88 89 VAL A N 1
ATOM 668 C CA . VAL A 1 89 ? -11.066 -6.053 22.588 1.00 87.88 89 VAL A CA 1
ATOM 669 C C . VAL A 1 89 ? -11.727 -5.450 23.827 1.00 87.88 89 VAL A C 1
ATOM 671 O O . VAL A 1 89 ? -12.289 -6.184 24.629 1.00 87.88 89 VAL A O 1
ATOM 674 N N . MET A 1 90 ? -11.741 -4.121 23.950 1.00 89.25 90 MET A N 1
ATOM 675 C CA . MET A 1 90 ? -12.371 -3.443 25.086 1.00 89.25 90 MET A CA 1
ATOM 676 C C . MET A 1 90 ? -13.873 -3.758 25.200 1.00 89.25 90 MET A C 1
ATOM 678 O O . MET A 1 90 ? -14.364 -3.993 26.301 1.00 89.25 90 MET A O 1
ATOM 682 N N . ILE A 1 91 ? -14.612 -3.772 24.084 1.00 86.94 91 ILE A N 1
ATOM 683 C CA . ILE A 1 91 ? -16.040 -4.132 24.088 1.00 86.94 91 ILE A CA 1
ATOM 684 C C . ILE A 1 91 ? -16.219 -5.586 24.537 1.00 86.94 91 ILE A C 1
ATOM 686 O O . ILE A 1 91 ? -17.065 -5.857 25.381 1.00 86.94 91 ILE A O 1
ATOM 690 N N . GLN A 1 92 ? -15.393 -6.506 24.032 1.00 85.50 92 GLN A N 1
ATOM 691 C CA . GLN A 1 92 ? -15.437 -7.912 24.445 1.00 85.50 92 GLN A CA 1
ATOM 692 C C . GLN A 1 92 ? -15.138 -8.097 25.936 1.00 85.50 92 GLN A C 1
ATOM 694 O O . GLN A 1 92 ? -15.776 -8.925 26.580 1.00 85.50 92 GLN A O 1
ATOM 699 N N . GLU A 1 93 ? -14.196 -7.334 26.492 1.00 82.62 93 GLU A N 1
ATOM 700 C CA . GLU A 1 93 ? -13.894 -7.344 27.927 1.00 82.62 93 GLU A CA 1
ATOM 701 C C . GLU A 1 93 ? -15.058 -6.792 28.759 1.00 82.62 93 GLU A C 1
ATOM 703 O O . GLU A 1 93 ? -15.402 -7.377 29.784 1.00 82.62 93 GLU A O 1
ATOM 708 N N . ALA A 1 94 ? -15.696 -5.708 28.307 1.00 81.25 94 ALA A N 1
ATOM 709 C CA . ALA A 1 94 ? -16.859 -5.122 28.976 1.00 81.25 94 ALA A CA 1
ATOM 710 C C . ALA A 1 94 ? -18.102 -6.031 28.923 1.00 81.25 94 ALA A C 1
ATOM 712 O O . ALA A 1 94 ? -18.916 -6.027 29.839 1.00 81.25 94 ALA A O 1
ATOM 713 N N . GLU A 1 95 ? -18.248 -6.826 27.863 1.00 78.31 95 GLU A N 1
ATOM 714 C CA . GLU A 1 95 ? -19.338 -7.796 27.695 1.00 78.31 95 GLU A CA 1
ATOM 715 C C . GLU A 1 95 ? -19.007 -9.182 28.277 1.00 78.31 95 GLU A C 1
ATOM 717 O O . GLU A 1 95 ? -19.820 -10.110 28.184 1.00 78.31 95 GLU A O 1
ATOM 722 N N . HIS A 1 96 ? -17.815 -9.356 28.861 1.00 78.69 96 HIS A N 1
ATOM 723 C CA . HIS A 1 96 ? -17.370 -10.658 29.332 1.00 78.69 96 HIS A CA 1
ATOM 724 C C . HIS A 1 96 ? -18.251 -11.142 30.500 1.00 78.69 96 HIS A C 1
ATOM 726 O O . HIS A 1 96 ? -18.391 -10.424 31.488 1.00 78.69 96 HIS A O 1
ATOM 732 N N . PRO A 1 97 ? -18.773 -12.387 30.476 1.00 74.00 97 PRO A N 1
ATOM 733 C CA . PRO A 1 97 ? -19.684 -12.895 31.510 1.00 74.00 97 PRO A CA 1
ATOM 734 C C . PRO A 1 97 ? -19.119 -12.906 32.937 1.00 74.00 97 PRO A C 1
ATOM 736 O O . PRO A 1 97 ? -19.886 -12.975 33.896 1.00 74.00 97 PRO A O 1
ATOM 739 N N . GLU A 1 98 ? -17.791 -12.886 33.067 1.00 76.75 98 GLU A N 1
ATOM 740 C CA . GLU A 1 98 ? -17.062 -12.833 34.344 1.00 76.75 98 GLU A CA 1
ATOM 741 C C . GLU A 1 98 ? -16.582 -11.414 34.707 1.00 76.75 98 GLU A C 1
ATOM 743 O O . GLU A 1 98 ? -15.828 -11.238 35.663 1.00 76.75 98 GLU A O 1
ATOM 748 N N . GLY A 1 99 ? -16.981 -10.401 33.935 1.00 68.62 99 GLY A N 1
ATOM 749 C CA . GLY A 1 99 ? -16.671 -9.000 34.193 1.00 68.62 99 GLY A CA 1
ATOM 750 C C . GLY A 1 99 ? -17.441 -8.427 35.394 1.00 68.62 99 GLY A C 1
ATOM 751 O O . GLY A 1 99 ? -18.377 -9.054 35.901 1.00 68.62 99 GLY A O 1
ATOM 752 N N . PRO A 1 100 ? -17.076 -7.219 35.861 1.00 63.50 100 PRO A N 1
ATOM 753 C CA . PRO A 1 100 ? -17.731 -6.530 36.977 1.00 63.50 100 PRO A CA 1
ATOM 754 C C . PRO A 1 100 ? -19.262 -6.446 36.876 1.00 63.50 100 PRO A C 1
ATOM 756 O O . PRO A 1 100 ? -19.947 -6.539 37.896 1.00 63.50 100 PRO A O 1
ATOM 759 N N . GLY A 1 101 ? -19.803 -6.274 35.667 1.00 63.69 101 GLY A N 1
ATOM 760 C CA . GLY A 1 101 ? -21.244 -6.252 35.397 1.00 63.69 101 GLY A CA 1
ATOM 761 C C . GLY A 1 101 ? -21.895 -7.610 35.089 1.00 63.69 101 GLY A C 1
ATOM 762 O O . GLY A 1 101 ? -23.119 -7.707 34.936 1.00 63.69 101 GLY A O 1
ATOM 763 N N . GLY A 1 102 ? -21.111 -8.687 35.006 1.00 71.56 102 GLY A N 1
ATOM 764 C CA . GLY A 1 102 ? -21.576 -10.000 34.568 1.00 71.56 102 GLY A CA 1
ATOM 765 C C . GLY A 1 102 ? -22.043 -9.979 33.109 1.00 71.56 102 GLY A C 1
ATOM 766 O O . GLY A 1 102 ? -21.252 -9.800 32.198 1.00 71.56 102 GLY A O 1
ATOM 767 N N . ARG A 1 103 ? -23.346 -10.177 32.863 1.00 67.00 103 ARG A N 1
ATOM 768 C CA . ARG A 1 103 ? -23.933 -10.146 31.502 1.00 67.00 103 ARG A CA 1
ATOM 769 C C . ARG A 1 103 ? -24.426 -8.763 31.064 1.00 67.00 103 ARG A C 1
ATOM 771 O O . ARG A 1 103 ? -24.926 -8.631 29.949 1.00 67.00 103 ARG A O 1
ATOM 778 N N . THR A 1 104 ? -24.354 -7.767 31.943 1.00 77.88 104 THR A N 1
ATOM 779 C CA . THR A 1 104 ? -24.844 -6.412 31.685 1.00 77.88 104 THR A CA 1
ATOM 780 C C . THR A 1 104 ? -23.692 -5.439 31.849 1.00 77.88 104 THR A C 1
ATOM 782 O O . THR A 1 104 ? -23.092 -5.407 32.916 1.00 77.88 104 THR A O 1
ATOM 785 N N . ILE A 1 105 ? -23.435 -4.605 30.841 1.00 79.00 105 ILE A N 1
ATOM 786 C CA . ILE A 1 105 ? -22.392 -3.579 30.940 1.00 79.00 105 ILE A CA 1
ATOM 787 C C . ILE A 1 105 ? -22.792 -2.555 32.010 1.00 79.00 105 ILE A C 1
ATOM 789 O O . ILE A 1 105 ? -23.872 -1.955 31.944 1.00 79.00 105 ILE A O 1
ATOM 793 N N . VAL A 1 106 ? -21.936 -2.342 33.006 1.00 81.88 106 VAL A N 1
ATOM 794 C CA . VAL A 1 106 ? -22.171 -1.389 34.099 1.00 81.88 106 VAL A CA 1
ATOM 795 C C . VAL A 1 106 ? -21.618 0.003 33.768 1.00 81.88 106 VAL A C 1
ATOM 797 O O . VAL A 1 106 ? -20.687 0.132 32.973 1.00 81.88 106 VAL A O 1
ATOM 800 N N . PRO A 1 107 ? -22.127 1.082 34.401 1.00 85.75 107 PRO A N 1
ATOM 801 C CA . PRO A 1 107 ? -21.670 2.448 34.125 1.00 85.75 107 PRO A CA 1
ATOM 802 C C . PRO A 1 107 ? -20.149 2.640 34.197 1.00 85.75 107 PRO A C 1
ATOM 804 O O . PRO A 1 107 ? -19.588 3.395 33.409 1.00 85.75 107 PRO A O 1
ATOM 807 N N . GLN A 1 108 ? -19.466 1.931 35.102 1.00 82.31 108 GLN A N 1
ATOM 808 C CA . GLN A 1 108 ? -18.011 2.012 35.232 1.00 82.31 108 GLN A CA 1
ATOM 809 C C . GLN A 1 108 ? -17.272 1.487 33.989 1.00 82.31 108 GLN A C 1
ATOM 811 O O . GLN A 1 108 ? -16.258 2.060 33.604 1.00 82.31 108 GLN A O 1
ATOM 816 N N . GLU A 1 109 ? -17.773 0.435 33.337 1.00 82.00 109 GLU A N 1
ATOM 817 C CA . GLU A 1 109 ? -17.161 -0.142 32.130 1.00 82.00 109 GLU A CA 1
ATOM 818 C C . GLU A 1 109 ? -17.292 0.816 30.938 1.00 82.00 109 GLU A C 1
ATOM 820 O O . GLU A 1 109 ? -16.326 1.018 30.202 1.00 82.00 109 GLU A O 1
ATOM 825 N N . TYR A 1 110 ? -18.430 1.510 30.818 1.00 84.69 110 TYR A N 1
ATOM 826 C CA . TYR A 1 110 ? -18.598 2.590 29.838 1.00 84.69 110 TYR A CA 1
ATOM 827 C C . TYR A 1 110 ? -17.616 3.743 30.066 1.00 84.69 110 TYR A C 1
ATOM 829 O O . TYR A 1 110 ? -16.990 4.218 29.117 1.00 84.69 110 TYR A O 1
ATOM 837 N N . LEU A 1 111 ? -17.465 4.190 31.317 1.00 89.19 111 LEU A N 1
ATOM 838 C CA . LEU A 1 111 ? -16.553 5.284 31.661 1.00 89.19 111 LEU A CA 1
ATOM 839 C C . LEU A 1 111 ? -15.086 4.903 31.416 1.00 89.19 111 LEU A C 1
ATOM 841 O O . LEU A 1 111 ? -14.315 5.722 30.918 1.00 89.19 111 LEU A O 1
ATOM 845 N N . ASN A 1 112 ? -14.705 3.652 31.687 1.00 85.88 112 ASN A N 1
ATOM 846 C CA . ASN A 1 112 ? -13.355 3.151 31.412 1.00 85.88 112 ASN A CA 1
ATOM 847 C C . ASN A 1 112 ? -13.021 3.179 29.908 1.00 85.88 112 ASN A C 1
ATOM 849 O O . ASN A 1 112 ? -11.872 3.420 29.535 1.00 85.88 112 ASN A O 1
ATOM 853 N N . GLY A 1 113 ? -14.023 2.969 29.049 1.00 88.50 113 GLY A N 1
ATOM 854 C CA . GLY A 1 113 ? -13.878 2.990 27.595 1.00 88.50 113 GLY A CA 1
ATOM 855 C C . GLY A 1 113 ? -13.992 4.366 26.935 1.00 88.50 113 GLY A C 1
ATOM 856 O O . GLY A 1 113 ? -13.769 4.492 25.730 1.00 88.50 113 GLY A O 1
ATOM 857 N N . GLU A 1 114 ? -14.319 5.423 27.682 1.00 92.12 114 GLU A N 1
ATOM 858 C CA . GLU A 1 114 ? -14.645 6.729 27.097 1.00 92.12 114 GLU A CA 1
ATOM 859 C C . GLU A 1 114 ? -13.507 7.286 26.231 1.00 92.12 114 GLU A C 1
ATOM 861 O O . GLU A 1 114 ? -13.736 7.747 25.110 1.00 92.12 114 GLU A O 1
ATOM 866 N N . LYS A 1 115 ? -12.266 7.222 26.727 1.00 91.56 115 LYS A N 1
ATOM 867 C CA . LYS A 1 115 ? -11.100 7.777 26.030 1.00 91.56 115 LYS A CA 1
ATOM 868 C C . LYS A 1 115 ? -10.926 7.160 24.641 1.00 91.56 115 LYS A C 1
ATOM 870 O O . LYS A 1 115 ? -10.812 7.889 23.658 1.00 91.56 115 LYS A O 1
ATOM 875 N N . ILE A 1 116 ? -10.932 5.831 24.555 1.00 90.69 116 ILE A N 1
ATOM 876 C CA . ILE A 1 116 ? -10.696 5.134 23.289 1.00 90.69 116 ILE A CA 1
ATOM 877 C C . ILE A 1 116 ? -11.880 5.292 22.325 1.00 90.69 116 ILE A C 1
ATOM 879 O O . ILE A 1 116 ? -11.685 5.432 21.119 1.00 90.69 116 ILE A O 1
ATOM 883 N N . MET A 1 117 ? -13.107 5.382 22.848 1.00 92.94 117 MET A N 1
ATOM 884 C CA . MET A 1 117 ? -14.291 5.675 22.036 1.00 92.94 117 MET A CA 1
ATOM 885 C C . MET A 1 117 ? -14.257 7.098 21.459 1.00 92.94 117 MET A C 1
ATOM 887 O O . MET A 1 117 ? -14.638 7.303 20.305 1.00 92.94 117 MET A O 1
ATOM 891 N N . ARG A 1 118 ? -13.746 8.084 22.210 1.00 93.81 118 ARG A N 1
ATOM 892 C CA . ARG A 1 118 ? -13.515 9.449 21.699 1.00 93.81 118 ARG A CA 1
ATOM 893 C C . ARG A 1 118 ? -12.447 9.482 20.607 1.00 93.81 118 ARG A C 1
ATOM 895 O O . ARG A 1 118 ? -12.624 10.187 19.615 1.00 93.81 118 ARG A O 1
ATOM 902 N N . GLU A 1 119 ? -11.371 8.714 20.760 1.00 90.44 119 GLU A N 1
ATOM 903 C CA . GLU A 1 119 ? -10.334 8.572 19.731 1.00 90.44 119 GLU A CA 1
ATOM 904 C C . GLU A 1 119 ? -10.914 7.963 18.443 1.00 90.44 119 GLU A C 1
ATOM 906 O O . GLU A 1 119 ? -10.709 8.514 17.357 1.00 90.44 119 GLU A O 1
ATOM 911 N N . LEU A 1 120 ? -11.719 6.897 18.557 1.00 91.75 120 LEU A N 1
ATOM 912 C CA . LEU A 1 120 ? -12.413 6.288 17.416 1.00 91.75 120 LEU A CA 1
ATOM 913 C C . LEU A 1 120 ? -13.359 7.284 16.738 1.00 91.75 120 LEU A C 1
ATOM 915 O O . LEU A 1 120 ? -13.378 7.390 15.509 1.00 91.75 120 LEU A O 1
ATOM 919 N N . HIS A 1 121 ? -14.122 8.047 17.521 1.00 92.38 121 HIS A N 1
ATOM 920 C CA . HIS A 1 121 ? -15.020 9.070 16.992 1.00 92.38 121 HIS A CA 1
ATOM 921 C C . HIS A 1 121 ? -14.265 10.152 16.207 1.00 92.38 121 HIS A C 1
ATOM 923 O O . HIS A 1 121 ? -14.679 10.522 15.111 1.00 92.38 121 HIS A O 1
ATOM 929 N N . ALA A 1 122 ? -13.120 10.618 16.711 1.00 88.56 122 ALA A N 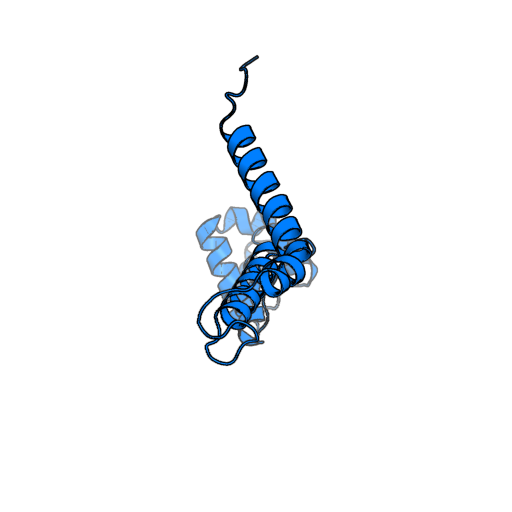1
ATOM 930 C CA . ALA A 1 122 ? -12.312 11.619 16.019 1.00 88.56 122 ALA A CA 1
ATOM 931 C C . ALA A 1 122 ? -11.7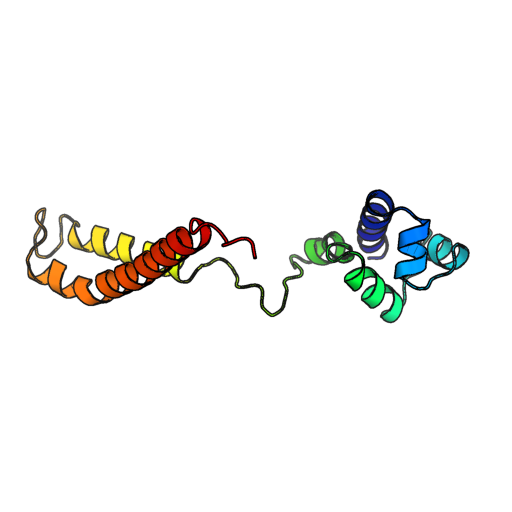60 11.100 14.679 1.00 88.56 122 ALA A C 1
ATOM 933 O O . ALA A 1 122 ? -11.770 11.826 13.684 1.00 88.56 122 ALA A O 1
ATOM 934 N N . VAL A 1 123 ? -11.281 9.851 14.639 1.00 86.44 123 VAL A N 1
ATOM 935 C CA . VAL A 1 123 ? -10.766 9.222 13.409 1.00 86.44 123 VAL A CA 1
ATOM 936 C C . VAL A 1 123 ? -11.886 9.020 12.387 1.00 86.44 123 VAL A C 1
ATOM 938 O O . VAL A 1 123 ? -11.756 9.433 11.235 1.00 86.44 123 VAL A O 1
ATOM 941 N N . THR A 1 124 ? -13.011 8.444 12.814 1.00 89.19 124 THR A N 1
ATOM 942 C CA . THR A 1 124 ? -14.169 8.204 11.937 1.00 89.19 124 THR A CA 1
ATOM 943 C C . THR A 1 124 ? -14.804 9.507 11.441 1.00 89.19 124 THR A C 1
ATOM 945 O O . THR A 1 124 ? -15.203 9.583 10.280 1.00 89.19 124 THR A O 1
ATOM 948 N N . GLY A 1 125 ? -14.819 10.563 12.261 1.00 88.38 125 GLY A N 1
ATOM 949 C CA . GLY A 1 125 ? -15.262 11.902 11.864 1.00 88.38 125 GLY A CA 1
ATOM 950 C C . GLY A 1 125 ? -14.445 12.471 10.702 1.00 88.38 125 GLY A C 1
ATOM 951 O O . GLY A 1 125 ? -15.018 12.833 9.675 1.00 88.38 125 GLY A O 1
ATOM 952 N N . ARG A 1 126 ? -13.107 12.446 10.802 1.00 84.38 126 ARG A N 1
ATOM 953 C CA . ARG A 1 126 ? -12.212 12.895 9.715 1.00 84.38 126 ARG A CA 1
ATOM 954 C C . ARG A 1 126 ? -12.428 12.118 8.415 1.00 84.38 126 ARG A C 1
ATOM 956 O O . ARG A 1 126 ? -12.376 12.689 7.327 1.00 84.38 126 ARG A O 1
ATOM 963 N N . TRP A 1 127 ? -12.695 10.815 8.512 1.00 82.69 127 TRP A N 1
ATOM 964 C CA . TRP A 1 127 ? -12.994 9.987 7.343 1.00 82.69 127 TRP A CA 1
ATOM 965 C C . TRP A 1 127 ? -14.282 10.432 6.633 1.00 82.69 127 TRP A C 1
ATOM 967 O O . TRP A 1 127 ? -14.326 10.543 5.403 1.00 82.69 127 TRP A O 1
ATOM 977 N N . ILE A 1 128 ? -15.335 10.725 7.401 1.00 89.62 128 ILE A N 1
ATOM 978 C CA . ILE A 1 128 ? -16.620 11.212 6.877 1.00 89.62 128 ILE A CA 1
ATOM 979 C C . ILE A 1 128 ? -16.469 12.604 6.251 1.00 89.62 128 ILE A C 1
ATOM 981 O O . ILE A 1 128 ? -17.022 12.856 5.176 1.00 89.62 128 ILE A O 1
ATOM 985 N N . GLU A 1 129 ? -15.701 13.497 6.877 1.00 88.94 129 GLU A N 1
ATOM 986 C CA . GLU A 1 129 ? -15.371 14.814 6.316 1.00 88.94 129 GLU A CA 1
ATOM 987 C C . GLU A 1 129 ? -14.680 14.672 4.960 1.00 88.94 129 GLU A C 1
ATOM 989 O O . GLU A 1 129 ? -15.129 15.256 3.972 1.00 88.94 129 GLU A O 1
ATOM 994 N N . LYS A 1 130 ? -13.674 13.795 4.864 1.00 82.00 130 LYS A N 1
ATOM 995 C CA . LYS A 1 130 ? -12.976 13.535 3.602 1.00 82.00 130 LYS A CA 1
ATOM 996 C C . LYS A 1 130 ? -13.914 13.001 2.520 1.00 82.00 130 LYS A C 1
ATOM 998 O O . LYS A 1 130 ? -13.837 13.427 1.368 1.00 82.00 130 LYS A O 1
ATOM 1003 N N . CYS A 1 131 ? -14.817 12.091 2.882 1.00 83.56 131 CYS A N 1
ATOM 1004 C CA . CYS A 1 131 ? -15.854 11.590 1.980 1.00 83.56 131 CYS A CA 1
ATOM 1005 C C . CYS A 1 131 ? -16.780 12.718 1.496 1.00 83.56 131 CYS A C 1
ATOM 1007 O O . CYS A 1 131 ? -17.186 12.725 0.334 1.00 83.56 131 CYS A O 1
ATOM 1009 N N . SER A 1 132 ? -17.108 13.669 2.371 1.00 91.19 132 SER A N 1
ATOM 1010 C CA . SER A 1 132 ? -17.920 14.840 2.033 1.00 91.19 132 SER A CA 1
ATOM 1011 C C . SER A 1 132 ? -17.179 15.765 1.067 1.00 91.19 132 SER A C 1
ATOM 1013 O O . SER A 1 132 ? -17.758 16.168 0.061 1.00 91.19 132 SER A O 1
ATOM 1015 N N . ASP A 1 133 ? -15.889 16.019 1.296 1.00 87.62 133 ASP A N 1
ATOM 1016 C CA . ASP A 1 133 ? -15.044 16.821 0.404 1.00 87.62 133 ASP A CA 1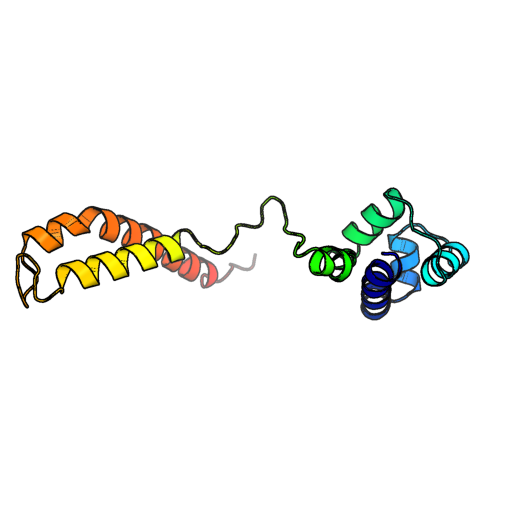
ATOM 1017 C C . ASP A 1 133 ? -14.890 16.205 -0.987 1.00 87.62 133 ASP A C 1
ATOM 1019 O O . ASP A 1 133 ? -14.982 16.911 -1.986 1.00 87.62 133 ASP A O 1
ATOM 1023 N N . LEU A 1 134 ? -14.704 14.886 -1.073 1.00 80.19 134 LEU A N 1
ATOM 1024 C CA . LEU A 1 134 ? -14.621 14.181 -2.356 1.00 80.19 134 LEU A CA 1
ATOM 1025 C C . LEU A 1 134 ? -15.927 14.254 -3.158 1.00 80.19 134 LEU A C 1
ATOM 1027 O O . LEU A 1 134 ? -15.896 14.200 -4.385 1.00 80.19 134 LEU A O 1
ATOM 1031 N N . ARG A 1 135 ? -17.070 14.361 -2.472 1.00 87.94 135 ARG A N 1
ATOM 1032 C CA . ARG A 1 135 ? -18.396 14.487 -3.092 1.00 87.94 135 ARG A CA 1
ATOM 1033 C C . ARG A 1 135 ? -18.765 15.925 -3.440 1.00 87.94 135 ARG A C 1
ATOM 1035 O O . ARG A 1 135 ? -19.742 16.115 -4.164 1.00 87.94 135 ARG A O 1
ATOM 1042 N N . ARG A 1 136 ? -18.044 16.932 -2.930 1.00 87.88 136 ARG A N 1
ATOM 1043 C CA . ARG A 1 136 ? -18.312 18.332 -3.280 1.00 87.88 136 ARG A CA 1
ATOM 1044 C C . ARG A 1 136 ? -18.078 18.519 -4.785 1.00 87.88 136 ARG A C 1
ATOM 1046 O O . ARG A 1 136 ? -16.994 18.182 -5.268 1.00 87.88 136 ARG A O 1
ATOM 1053 N N . PRO A 1 137 ? -19.064 19.042 -5.539 1.00 77.12 137 PRO A N 1
ATOM 1054 C CA . PRO A 1 137 ? -18.866 19.387 -6.938 1.00 77.12 137 PRO A CA 1
ATOM 1055 C C . PRO A 1 137 ? -17.702 20.369 -7.038 1.00 77.12 137 PRO A C 1
ATOM 1057 O O . PRO A 1 137 ? -17.679 21.377 -6.333 1.00 77.12 137 PRO A O 1
ATOM 1060 N N . ARG A 1 138 ? -16.724 20.075 -7.893 1.00 72.50 138 ARG A N 1
ATOM 1061 C CA . ARG A 1 138 ? -15.700 21.063 -8.229 1.00 72.50 138 ARG A CA 1
ATOM 1062 C C . ARG A 1 138 ? -16.391 22.147 -9.045 1.00 72.50 138 ARG A C 1
ATOM 1064 O O . ARG A 1 138 ? -16.895 21.846 -10.124 1.00 72.50 138 ARG A O 1
ATOM 1071 N N . GLU A 1 139 ? -16.458 23.367 -8.517 1.00 61.56 139 GLU A N 1
ATOM 1072 C CA . GLU A 1 139 ? -16.858 24.526 -9.315 1.00 61.56 139 GLU A CA 1
ATOM 1073 C C . GLU A 1 139 ? -15.900 24.608 -10.505 1.00 61.56 139 GLU A C 1
ATOM 1075 O O . GLU A 1 139 ? -14.685 24.736 -10.345 1.00 61.56 139 GLU A O 1
ATOM 1080 N N . VAL A 1 140 ? -16.446 24.403 -11.701 1.00 56.00 140 VAL A N 1
ATOM 1081 C CA . VAL A 1 140 ? -15.704 24.534 -12.950 1.00 56.00 140 VAL A CA 1
ATOM 1082 C C . VAL A 1 140 ? -15.615 26.033 -13.219 1.00 56.00 140 VAL A C 1
ATOM 1084 O O . VAL A 1 140 ? -16.641 26.659 -13.485 1.00 56.00 140 VAL A O 1
ATOM 1087 N N . ALA A 1 141 ? -14.417 26.596 -13.053 1.00 45.84 141 ALA A N 1
ATOM 1088 C CA . ALA A 1 141 ? -14.089 27.963 -13.454 1.00 45.84 141 ALA A CA 1
ATOM 1089 C C . ALA A 1 141 ? -13.866 28.051 -14.969 1.00 45.84 141 ALA A C 1
ATOM 1091 O O . ALA A 1 141 ? -13.327 27.071 -15.538 1.00 45.84 141 ALA A O 1
#

Sequence (141 aa):
MHAKIMRGWARAIDRMGKGAFLDAIECSTQALDKQLAGSMPSLETLDRALAAEPTVLDDWLAARGKRLVDQDATCDVDDMGLLMARVLVMIQEAEHPEGPGGRTIVPQEYLNGEKIMRELHAVTGRWIEKCSDLRRPREVA

Foldseek 3Di:
DLVQLLVLVVVLCVVQNPVVLCVQLVHDPVVVVVSNVPDPDDPSSVVSNCVSPVCSCASVQVVVVHGDAPPPRDDPVPPLVVLVVVLVVLVCQQCPCPHPVRNDRDPVSVVVCVVSVVVNVVVVVVVVVVVVVVPPDDPDD

Radius of gyration: 26.24 Å; chains: 1; bounding box: 51×42×64 Å

Secondary structure (DSSP, 8-state):
-HHHHHHHHHHHHHHH-HHHHHHHTT--HHHHHHHHHTPPPPHHHHHHHHHH-TTTTHHHHHTTT-----TT---SS-HHHHHHHHHHHHHHHHT-TTSTTTTS--HHHHHHTHHHHHHHHHHHHHHHHHHHHHHS-----